Protein AF-A0AAD5ME07-F1 (afdb_monomer_lite)

Structure (mmCIF, N/CA/C/O backbone):
data_AF-A0AAD5ME07-F1
#
_entry.id   AF-A0AAD5ME07-F1
#
loop_
_atom_site.group_PDB
_atom_site.id
_atom_site.type_symbol
_atom_site.label_atom_id
_atom_site.label_alt_id
_atom_site.label_comp_id
_atom_site.label_asym_id
_atom_site.label_entity_id
_atom_site.label_seq_id
_atom_site.pdbx_PDB_ins_code
_atom_site.Cartn_x
_atom_site.Cartn_y
_atom_site.Cartn_z
_atom_site.occupancy
_atom_site.B_iso_or_equiv
_atom_site.auth_seq_id
_atom_site.auth_comp_id
_atom_site.auth_asym_id
_atom_site.auth_atom_id
_atom_site.pdbx_PDB_model_num
ATOM 1 N N . MET A 1 1 ? 8.853 -3.284 33.504 1.00 33.22 1 MET A N 1
ATOM 2 C CA . MET A 1 1 ? 8.801 -4.214 32.361 1.00 33.22 1 MET A CA 1
ATOM 3 C C . MET A 1 1 ? 7.647 -3.745 31.496 1.00 33.22 1 MET A C 1
ATOM 5 O O . MET A 1 1 ? 6.525 -3.768 31.977 1.00 33.22 1 MET A O 1
ATOM 9 N N . ARG A 1 2 ? 7.930 -3.138 30.337 1.00 31.92 2 ARG A N 1
ATOM 10 C CA . ARG A 1 2 ? 6.893 -2.739 29.378 1.00 31.92 2 ARG A CA 1
ATOM 11 C C . ARG A 1 2 ? 6.669 -3.932 28.463 1.00 31.92 2 ARG A C 1
ATOM 13 O O . ARG A 1 2 ? 7.598 -4.323 27.764 1.00 31.92 2 ARG A O 1
ATOM 20 N N . ASP A 1 3 ? 5.473 -4.497 28.485 1.00 35.50 3 ASP A N 1
ATOM 21 C CA . ASP A 1 3 ? 5.038 -5.406 27.432 1.00 35.50 3 ASP A CA 1
ATOM 22 C C . ASP A 1 3 ? 4.728 -4.556 26.190 1.00 35.50 3 ASP A C 1
ATOM 24 O O . ASP A 1 3 ? 3.595 -4.150 25.946 1.00 35.50 3 ASP A O 1
ATOM 28 N N . GLU A 1 4 ? 5.774 -4.216 25.433 1.00 46.19 4 GLU A N 1
ATOM 29 C CA . GLU A 1 4 ? 5.693 -3.557 24.123 1.00 46.19 4 GLU A CA 1
ATOM 30 C C . GLU A 1 4 ? 5.280 -4.561 23.044 1.00 46.19 4 GLU A C 1
ATOM 32 O O . GLU A 1 4 ? 6.024 -4.858 22.112 1.00 46.19 4 GLU A O 1
ATOM 37 N N . ASN A 1 5 ? 4.080 -5.123 23.153 1.00 46.66 5 ASN A N 1
ATOM 38 C CA . ASN A 1 5 ? 3.541 -5.932 22.068 1.00 46.66 5 ASN A CA 1
ATOM 39 C C . ASN A 1 5 ? 2.672 -5.066 21.158 1.00 46.66 5 ASN A C 1
ATOM 41 O O . ASN A 1 5 ? 1.456 -5.214 21.119 1.00 46.66 5 ASN A O 1
ATOM 45 N N . GLY A 1 6 ? 3.327 -4.225 20.351 1.00 57.66 6 GLY A N 1
ATOM 46 C CA . GLY A 1 6 ? 2.767 -3.641 19.123 1.00 57.66 6 GLY A CA 1
ATOM 47 C C . GLY A 1 6 ? 2.517 -4.694 18.032 1.00 57.66 6 GLY A C 1
ATOM 48 O O . GLY A 1 6 ? 2.834 -4.484 16.868 1.00 57.66 6 GLY A O 1
ATOM 49 N N . LYS A 1 7 ? 2.032 -5.882 18.409 1.00 67.38 7 LYS A N 1
ATOM 50 C CA . LYS A 1 7 ? 1.725 -6.990 17.504 1.00 67.38 7 LYS A CA 1
ATOM 51 C C . LYS A 1 7 ? 0.217 -7.042 17.308 1.00 67.38 7 LYS A C 1
ATOM 53 O O . LYS A 1 7 ? -0.509 -7.232 18.281 1.00 67.38 7 LYS A O 1
ATOM 58 N N . VAL A 1 8 ? -0.219 -6.945 16.050 1.00 72.19 8 VAL A N 1
ATOM 59 C CA . VAL A 1 8 ? -1.627 -7.107 15.663 1.00 72.19 8 VAL A CA 1
ATOM 60 C C . VAL A 1 8 ? -2.128 -8.448 16.208 1.00 72.19 8 VAL A C 1
ATOM 62 O O . VAL A 1 8 ? -1.502 -9.492 15.983 1.00 72.19 8 VAL A O 1
ATOM 65 N N . SER A 1 9 ? -3.252 -8.446 16.926 1.00 83.06 9 SER A N 1
ATOM 66 C CA . SER A 1 9 ? -3.853 -9.695 17.412 1.00 83.06 9 SER A CA 1
ATOM 67 C C . SER A 1 9 ? -4.273 -10.581 16.237 1.00 83.06 9 SER A C 1
ATOM 69 O O . SER A 1 9 ? -4.649 -10.085 15.180 1.00 83.06 9 SER A O 1
ATOM 71 N N . ARG A 1 10 ? -4.300 -11.911 16.403 1.00 84.88 10 ARG A N 1
ATOM 72 C CA . ARG A 1 10 ? -4.769 -12.819 15.335 1.00 84.88 10 ARG A CA 1
ATOM 73 C C . ARG A 1 10 ? -6.178 -12.461 14.854 1.00 84.88 10 ARG A C 1
ATOM 75 O O . ARG A 1 10 ? -6.450 -12.567 13.666 1.00 84.88 10 ARG A O 1
ATOM 82 N N . LYS A 1 11 ? -7.054 -12.048 15.774 1.00 87.31 11 LYS A N 1
ATOM 83 C CA . LYS A 1 11 ? -8.414 -11.613 15.437 1.00 87.31 11 LYS A CA 1
ATOM 84 C C . LYS A 1 11 ? -8.388 -10.336 14.593 1.00 87.31 11 LYS A C 1
ATOM 86 O O . LYS A 1 11 ? -8.953 -10.312 13.513 1.00 87.31 11 LYS A O 1
ATOM 91 N N . GLU A 1 12 ? -7.653 -9.333 15.056 1.00 86.56 12 GLU A N 1
ATOM 92 C CA . GLU A 1 12 ? -7.503 -8.044 14.375 1.00 86.56 12 GLU A CA 1
ATOM 93 C C . GLU A 1 12 ? -6.857 -8.196 12.991 1.00 86.56 12 GLU A C 1
ATOM 95 O O . GLU A 1 12 ? -7.290 -7.567 12.033 1.00 86.56 12 GLU A O 1
ATOM 100 N N . LYS A 1 13 ? -5.894 -9.110 12.843 1.00 88.12 13 LYS A N 1
ATOM 101 C CA . LYS A 1 13 ? -5.301 -9.449 11.548 1.00 88.12 13 LYS A CA 1
ATOM 102 C C . LYS A 1 13 ? -6.341 -9.990 10.566 1.00 88.12 13 LYS A C 1
ATOM 104 O O . LYS A 1 13 ? -6.352 -9.566 9.417 1.00 88.12 13 LYS A O 1
ATOM 109 N N . VAL A 1 14 ? -7.209 -10.901 11.010 1.00 91.38 14 VAL A N 1
ATOM 110 C CA . VAL A 1 14 ? -8.290 -11.445 10.169 1.00 91.38 14 VAL A CA 1
ATOM 111 C C . VAL A 1 14 ? -9.278 -10.346 9.778 1.00 91.38 14 VAL A C 1
ATOM 113 O O . VAL A 1 14 ? -9.688 -10.276 8.622 1.00 91.38 14 VAL A O 1
ATOM 116 N N . ASP A 1 15 ? -9.623 -9.462 10.714 1.00 91.44 15 ASP A N 1
ATOM 117 C CA . ASP A 1 15 ? -10.525 -8.339 10.447 1.00 91.44 15 ASP A CA 1
ATOM 118 C C . ASP A 1 15 ? -9.914 -7.355 9.427 1.00 91.44 15 ASP A C 1
ATOM 120 O O . ASP A 1 15 ? -10.602 -6.905 8.509 1.00 91.44 15 ASP A O 1
ATOM 124 N N . ILE A 1 16 ? -8.610 -7.072 9.530 1.00 92.12 16 ILE A N 1
ATOM 125 C CA . ILE A 1 16 ? -7.881 -6.225 8.576 1.00 92.12 16 ILE A CA 1
ATOM 126 C C . ILE A 1 16 ? -7.769 -6.901 7.205 1.00 92.12 16 ILE A C 1
ATOM 128 O O . ILE A 1 16 ? -7.987 -6.246 6.192 1.00 92.12 16 ILE A O 1
ATOM 132 N N . GLU A 1 17 ? -7.483 -8.202 7.145 1.00 93.25 17 GLU A N 1
ATOM 133 C CA . GLU A 1 17 ? -7.449 -8.949 5.881 1.00 93.25 17 GLU A CA 1
ATOM 134 C C . GLU A 1 17 ? -8.801 -8.944 5.168 1.00 93.25 17 GLU A C 1
ATOM 136 O O . GLU A 1 17 ? -8.852 -8.787 3.947 1.00 93.25 17 GLU A O 1
ATOM 141 N N . LYS A 1 18 ? -9.892 -9.057 5.930 1.00 94.31 18 LYS A N 1
ATOM 142 C CA . LYS A 1 18 ? -11.246 -8.956 5.393 1.00 94.31 18 LYS A CA 1
ATOM 143 C C . LYS A 1 18 ? -11.516 -7.563 4.821 1.00 94.31 18 LYS A C 1
ATOM 145 O O . LYS A 1 18 ? -11.918 -7.463 3.667 1.00 94.31 18 LYS A O 1
ATOM 150 N N . LYS A 1 19 ? -11.236 -6.499 5.583 1.00 93.25 19 LYS A N 1
ATOM 151 C CA . LYS A 1 19 ? -11.386 -5.112 5.106 1.00 93.25 19 LYS A CA 1
ATOM 152 C C . LYS A 1 19 ? -10.526 -4.829 3.877 1.00 93.25 19 LYS A C 1
ATOM 154 O O . LYS A 1 19 ? -10.980 -4.176 2.946 1.00 93.25 19 LYS A O 1
ATOM 159 N N . PHE A 1 20 ? -9.294 -5.332 3.866 1.00 94.69 20 PHE A N 1
ATOM 160 C CA . PHE A 1 20 ? -8.398 -5.214 2.723 1.00 94.69 20 PHE A CA 1
ATOM 161 C C . PHE A 1 20 ? -9.039 -5.813 1.469 1.00 94.69 20 PHE A C 1
ATOM 163 O O . PHE A 1 20 ? -9.112 -5.135 0.450 1.00 94.69 20 PHE A O 1
ATOM 170 N N . ALA A 1 21 ? -9.547 -7.048 1.549 1.00 94.50 21 ALA A N 1
ATOM 171 C CA . ALA A 1 21 ? -10.224 -7.688 0.424 1.00 94.50 21 ALA A CA 1
ATOM 172 C C . ALA A 1 21 ? -11.448 -6.881 -0.038 1.00 94.50 21 ALA A C 1
ATOM 174 O O . ALA A 1 21 ? -11.565 -6.588 -1.222 1.00 94.50 21 ALA A O 1
ATOM 175 N N . GLU A 1 22 ? -12.288 -6.430 0.898 1.00 94.25 22 GLU A N 1
ATOM 176 C CA . GLU A 1 22 ? -13.465 -5.608 0.595 1.00 94.25 22 GLU A CA 1
ATOM 177 C C . GLU A 1 22 ? -13.102 -4.317 -0.157 1.00 94.25 22 GLU A C 1
ATOM 179 O O . GLU A 1 22 ? -13.744 -3.987 -1.152 1.00 94.25 22 GLU A O 1
ATOM 184 N N . VAL A 1 23 ? -12.063 -3.590 0.273 1.00 92.62 23 VAL A N 1
ATOM 185 C CA . VAL A 1 23 ? -11.626 -2.358 -0.408 1.00 92.62 23 VAL A CA 1
ATOM 186 C C . VAL A 1 23 ? -11.094 -2.652 -1.811 1.00 92.62 23 VAL A C 1
ATOM 188 O O . VAL A 1 23 ? -11.403 -1.909 -2.744 1.00 92.62 23 VAL A O 1
ATOM 191 N N . MET A 1 24 ? -10.315 -3.724 -1.971 1.00 91.94 24 MET A N 1
ATOM 192 C CA . MET A 1 24 ? -9.758 -4.110 -3.269 1.00 91.94 24 MET A CA 1
ATOM 193 C C . MET A 1 24 ? -10.844 -4.568 -4.250 1.00 91.94 24 MET A C 1
ATOM 195 O O . MET A 1 24 ? -10.782 -4.221 -5.430 1.00 91.94 24 MET A O 1
ATOM 199 N N . ASP A 1 25 ? -11.849 -5.305 -3.775 1.00 91.88 25 ASP A N 1
ATOM 200 C CA . ASP A 1 25 ? -12.972 -5.760 -4.597 1.00 91.88 25 ASP A CA 1
ATOM 201 C C . ASP A 1 25 ? -13.854 -4.583 -5.028 1.00 91.88 25 ASP A C 1
ATOM 203 O O . ASP A 1 25 ? -14.149 -4.449 -6.215 1.00 91.88 25 ASP A O 1
ATOM 207 N N . GLN A 1 26 ? -14.162 -3.651 -4.117 1.00 89.31 26 GLN A N 1
ATOM 208 C CA . GLN A 1 26 ? -14.887 -2.417 -4.453 1.00 89.31 26 GLN A CA 1
ATOM 209 C C . GLN A 1 26 ? -14.175 -1.590 -5.530 1.00 89.31 26 GLN A C 1
ATOM 211 O O . GLN A 1 26 ? -14.810 -1.001 -6.404 1.00 89.31 26 GLN A O 1
ATOM 216 N N . GLU A 1 27 ? -12.847 -1.502 -5.469 1.00 86.75 27 GLU A N 1
ATOM 217 C CA . GLU A 1 27 ? -12.070 -0.742 -6.451 1.00 86.75 27 GLU A CA 1
ATOM 218 C C . GLU A 1 27 ? -12.017 -1.451 -7.807 1.00 86.75 27 GLU A C 1
ATOM 220 O O . GLU A 1 27 ? -12.131 -0.797 -8.847 1.00 86.75 27 GLU A O 1
ATOM 225 N N . ARG A 1 28 ? -11.955 -2.788 -7.806 1.00 85.88 28 ARG A N 1
ATOM 226 C CA . ARG A 1 28 ? -12.062 -3.606 -9.020 1.00 85.88 28 ARG A CA 1
ATOM 227 C C . ARG A 1 28 ? -13.431 -3.454 -9.691 1.00 85.88 28 ARG A C 1
ATOM 229 O O . ARG A 1 28 ? -13.493 -3.291 -10.913 1.00 85.88 28 ARG A O 1
ATOM 236 N N . GLU A 1 29 ? -14.510 -3.470 -8.910 1.00 84.62 29 GLU A N 1
ATOM 237 C CA . GLU A 1 29 ? -15.884 -3.242 -9.382 1.00 84.62 29 GLU A CA 1
ATOM 238 C C . GLU A 1 29 ? -16.043 -1.833 -9.970 1.00 84.62 29 GLU A C 1
ATOM 240 O O . GLU A 1 29 ? -16.487 -1.674 -11.108 1.00 84.62 29 GLU A O 1
ATOM 245 N N . ARG A 1 30 ? -15.555 -0.798 -9.275 1.00 81.88 30 ARG A N 1
ATOM 246 C CA . ARG A 1 30 ? -15.608 0.588 -9.771 1.00 81.88 30 ARG A CA 1
ATOM 247 C C . ARG A 1 30 ? -14.875 0.765 -11.107 1.00 81.88 30 ARG A C 1
ATOM 249 O O . ARG A 1 30 ? -15.349 1.482 -11.995 1.00 81.88 30 ARG A O 1
ATOM 256 N N . MET A 1 31 ? -13.710 0.133 -11.269 1.00 72.19 31 MET A N 1
ATOM 257 C CA . MET A 1 31 ? -12.964 0.175 -12.534 1.00 72.19 31 MET A CA 1
ATOM 258 C C . MET A 1 31 ? -13.720 -0.530 -13.667 1.00 72.19 31 MET A C 1
ATOM 260 O O . MET A 1 31 ? -13.740 -0.032 -14.794 1.00 72.19 31 MET A O 1
ATOM 264 N N . THR A 1 32 ? -14.381 -1.655 -13.384 1.00 72.38 32 THR A N 1
ATOM 265 C CA . THR A 1 32 ? -15.181 -2.375 -14.388 1.00 72.38 32 THR A CA 1
ATOM 266 C C . THR A 1 32 ? -16.430 -1.595 -14.798 1.00 72.38 32 THR A C 1
ATOM 268 O O . THR A 1 32 ? -16.710 -1.503 -15.993 1.00 72.38 32 THR A O 1
ATOM 271 N N . GLU A 1 33 ? -17.126 -0.945 -13.865 1.00 68.94 33 GLU A N 1
ATOM 272 C CA . GLU A 1 33 ? -18.272 -0.075 -14.171 1.00 68.94 33 GLU A CA 1
ATOM 273 C C . GLU A 1 33 ? -17.883 1.132 -15.035 1.00 68.94 33 GLU A C 1
ATOM 275 O O . GLU A 1 33 ? -18.540 1.427 -16.037 1.00 68.94 33 GLU A O 1
ATOM 280 N N . THR A 1 34 ? -16.771 1.795 -14.700 1.00 66.19 34 THR A N 1
ATOM 281 C CA . THR A 1 34 ? -16.251 2.934 -15.476 1.00 66.19 34 THR A CA 1
ATOM 282 C C . THR A 1 34 ? -15.921 2.521 -16.913 1.00 66.19 34 THR A C 1
ATOM 284 O O . THR A 1 34 ? -16.202 3.260 -17.859 1.00 66.19 34 THR A O 1
ATOM 287 N N . ASN A 1 35 ? -15.370 1.319 -17.096 1.00 58.69 35 ASN A N 1
ATOM 288 C CA . ASN A 1 35 ? -15.072 0.773 -18.418 1.00 58.69 35 ASN A CA 1
ATOM 289 C C . ASN A 1 35 ? -16.346 0.404 -19.195 1.00 58.69 35 ASN A C 1
ATOM 291 O O . ASN A 1 35 ? -16.411 0.666 -20.394 1.00 58.69 35 ASN A O 1
ATOM 295 N N . CYS A 1 36 ? -17.384 -0.119 -18.536 1.00 60.91 36 CYS A N 1
ATOM 296 C CA . CYS A 1 36 ? -18.678 -0.401 -19.166 1.00 60.91 36 CYS A CA 1
ATOM 297 C C . CYS A 1 36 ? -19.373 0.868 -19.682 1.00 60.91 36 CYS A C 1
ATOM 299 O O . CYS A 1 36 ? -19.920 0.862 -20.784 1.00 60.91 36 CYS A O 1
ATOM 301 N N . LEU A 1 37 ? -19.317 1.973 -18.932 1.00 55.44 37 LEU A N 1
ATOM 302 C CA . LEU A 1 37 ? -19.934 3.243 -19.334 1.00 55.44 37 LEU A CA 1
ATOM 303 C C . LEU A 1 37 ? -19.270 3.858 -20.578 1.00 55.44 37 LEU A C 1
ATOM 305 O O . LEU A 1 37 ? -19.962 4.444 -21.408 1.00 55.44 37 LEU A O 1
ATOM 309 N N . ARG A 1 38 ? -17.955 3.666 -20.765 1.00 54.78 38 ARG A N 1
ATOM 310 C CA . ARG A 1 38 ? -17.224 4.137 -21.960 1.00 54.78 38 ARG A CA 1
ATOM 311 C C . ARG A 1 38 ? -17.556 3.354 -23.236 1.00 54.78 38 ARG A C 1
ATOM 313 O O . ARG A 1 38 ? -17.331 3.862 -24.328 1.00 54.78 38 ARG A O 1
ATOM 320 N N . VAL A 1 39 ? -18.078 2.131 -23.120 1.00 53.06 39 VAL A N 1
ATOM 321 C CA . VAL A 1 39 ? -18.389 1.261 -24.273 1.00 53.06 39 VAL A CA 1
ATOM 322 C C . VAL A 1 39 ? -19.775 1.561 -24.869 1.00 53.06 39 VAL A C 1
ATOM 324 O O . VAL A 1 39 ? -20.050 1.176 -26.004 1.00 53.06 39 VAL A O 1
ATOM 327 N N . ILE A 1 40 ? -20.651 2.270 -24.147 1.00 50.09 40 ILE A N 1
ATOM 328 C CA . ILE A 1 40 ? -22.062 2.442 -24.539 1.00 50.09 40 ILE A CA 1
ATOM 329 C C . ILE A 1 40 ? -22.313 3.685 -25.415 1.00 50.09 40 ILE A C 1
ATOM 331 O O . ILE A 1 40 ? -23.382 3.773 -26.012 1.00 50.09 40 ILE A O 1
ATOM 335 N N . GLU A 1 41 ? -21.364 4.611 -25.596 1.00 39.44 41 GLU A N 1
ATOM 336 C CA . GLU A 1 41 ? -21.561 5.729 -26.536 1.00 39.44 41 GLU A CA 1
ATOM 337 C C . GLU A 1 41 ? -21.265 5.309 -27.991 1.00 39.44 41 GLU A C 1
ATOM 339 O O . GLU A 1 41 ? -20.104 5.095 -28.357 1.00 39.44 41 GLU A O 1
ATOM 344 N N . PRO A 1 42 ? -22.278 5.210 -28.880 1.00 42.47 42 PRO A N 1
ATOM 345 C CA . PRO A 1 42 ? -22.035 4.957 -30.288 1.00 42.47 42 PRO A CA 1
ATOM 346 C C . PRO A 1 42 ? -21.433 6.226 -30.887 1.00 42.47 42 PRO A C 1
ATOM 348 O O . PRO A 1 42 ? -22.088 7.266 -30.959 1.00 42.47 42 PRO A O 1
ATOM 351 N N . SER A 1 43 ? -20.180 6.112 -31.325 1.00 48.00 43 SER A N 1
ATOM 352 C CA . SER A 1 43 ? -19.433 7.114 -32.084 1.00 48.00 43 SER A CA 1
ATOM 353 C C . SER A 1 43 ? -20.314 7.833 -33.111 1.00 48.00 43 SER A C 1
ATOM 355 O O . SER A 1 43 ? -20.628 7.318 -34.186 1.00 48.00 43 SER A O 1
ATOM 357 N N . LEU A 1 44 ? -20.690 9.066 -32.783 1.00 47.69 44 LEU A N 1
ATOM 358 C CA . LEU A 1 44 ? -21.279 10.011 -33.710 1.00 47.69 44 LEU A CA 1
ATOM 359 C C . LEU A 1 44 ? -20.452 11.293 -33.655 1.00 47.69 44 LEU A C 1
ATOM 361 O O . LEU A 1 44 ? -20.593 12.101 -32.747 1.00 47.69 44 LEU A O 1
ATOM 365 N N . ARG A 1 45 ? -19.690 11.487 -34.741 1.00 47.09 45 ARG A N 1
ATOM 366 C CA . ARG A 1 45 ? -19.081 12.734 -35.250 1.00 47.09 45 ARG A CA 1
ATOM 367 C C . ARG A 1 45 ? -17.571 12.914 -35.033 1.00 47.09 45 ARG A C 1
ATOM 369 O O . ARG A 1 45 ? -17.100 13.485 -34.066 1.00 47.09 45 ARG A O 1
ATOM 376 N N . ARG A 1 46 ? -16.849 12.525 -36.092 1.00 53.94 46 ARG A N 1
ATOM 377 C CA . ARG A 1 46 ? -15.970 13.371 -36.927 1.00 53.94 46 ARG A CA 1
ATOM 378 C C . ARG A 1 46 ? -15.098 14.401 -36.183 1.00 53.94 46 ARG A C 1
ATOM 380 O O . ARG A 1 46 ? -15.540 15.513 -35.929 1.00 53.94 46 ARG A O 1
ATOM 387 N N . GLY A 1 47 ? -13.808 14.073 -36.101 1.00 45.72 47 GLY A N 1
ATOM 388 C CA . GLY A 1 47 ? -12.711 15.040 -36.176 1.00 45.72 47 GLY A CA 1
ATOM 389 C C . GLY A 1 47 ? -12.222 15.584 -34.841 1.00 45.72 47 GLY A C 1
ATOM 390 O O . GLY A 1 47 ? -12.550 16.704 -34.481 1.00 45.72 47 GLY A O 1
ATOM 391 N N . SER A 1 48 ? -11.350 14.839 -34.170 1.00 42.03 48 SER A N 1
ATOM 392 C CA . SER A 1 48 ? -10.300 15.426 -33.341 1.00 42.03 48 SER A CA 1
ATOM 393 C C . SER A 1 48 ? -9.224 14.373 -33.122 1.00 42.03 48 SER A C 1
ATOM 395 O O . SER A 1 48 ? -9.531 13.262 -32.691 1.00 42.03 48 SER A O 1
ATOM 397 N N . SER A 1 49 ? -7.971 14.700 -33.437 1.00 46.28 49 SER A N 1
ATOM 398 C CA . SER A 1 49 ? -6.811 13.949 -32.960 1.00 46.28 49 SER A CA 1
ATOM 399 C C . SER A 1 49 ? -6.682 14.188 -31.455 1.00 46.28 49 SER A C 1
ATOM 401 O O . SER A 1 49 ? -5.801 14.915 -31.009 1.00 46.28 49 SER A O 1
ATOM 403 N N . GLN A 1 50 ? -7.599 13.630 -30.666 1.00 40.38 50 GLN A N 1
ATOM 404 C CA . GLN A 1 50 ? -7.369 13.436 -29.246 1.00 40.38 50 GLN A CA 1
ATOM 405 C C . GLN A 1 50 ? -6.513 12.189 -29.123 1.00 40.38 50 GLN A C 1
ATOM 407 O O . GLN A 1 50 ? -6.956 11.066 -29.354 1.00 40.38 50 GLN A O 1
ATOM 412 N N . THR A 1 51 ? -5.240 12.442 -28.853 1.00 42.66 51 THR A N 1
ATOM 413 C CA . THR A 1 51 ? -4.238 11.486 -28.412 1.00 42.66 51 THR A CA 1
ATOM 414 C C . THR A 1 51 ? -4.897 10.439 -27.515 1.00 42.66 51 THR A C 1
ATOM 416 O O . THR A 1 51 ? -5.443 10.771 -26.465 1.00 42.66 51 THR A O 1
ATOM 419 N N . LEU A 1 52 ? -4.873 9.185 -27.966 1.00 41.59 52 LEU A N 1
ATOM 420 C CA . LEU A 1 52 ? -5.277 7.983 -27.239 1.00 41.59 52 LEU A CA 1
ATOM 421 C C . LEU A 1 52 ? -4.402 7.800 -25.982 1.00 41.59 52 LEU A C 1
ATOM 423 O O . LEU A 1 52 ? -3.594 6.884 -25.905 1.00 41.59 52 LEU A O 1
ATOM 427 N N . MET A 1 53 ? -4.545 8.668 -24.983 1.00 39.72 53 MET A N 1
ATOM 428 C CA . MET A 1 53 ? -3.950 8.516 -23.650 1.00 39.72 53 MET A CA 1
ATOM 429 C C . MET A 1 53 ? -4.938 7.763 -22.749 1.00 39.72 53 MET A C 1
ATOM 431 O O . MET A 1 53 ? -5.390 8.251 -21.720 1.00 39.72 53 MET A O 1
ATOM 435 N N . SER A 1 54 ? -5.393 6.594 -23.197 1.00 42.16 54 SER A N 1
ATOM 436 C CA . SER A 1 54 ? -6.282 5.718 -22.412 1.00 42.16 54 SER A CA 1
ATOM 437 C C . SER A 1 54 ? -5.912 4.243 -22.545 1.00 42.16 54 SER A C 1
ATOM 439 O O . SER A 1 54 ? -6.742 3.370 -22.309 1.00 42.16 54 SER A O 1
ATOM 441 N N . LEU A 1 55 ? -4.657 3.959 -22.892 1.00 37.22 55 LEU A N 1
ATOM 442 C CA . LEU A 1 55 ? -4.076 2.630 -22.768 1.00 37.22 55 LEU A CA 1
ATOM 443 C C . LEU A 1 55 ? -3.125 2.673 -21.567 1.00 37.22 55 LEU A C 1
ATOM 445 O O . LEU A 1 55 ? -2.114 3.363 -21.626 1.00 37.22 55 LEU A O 1
ATOM 449 N N . ASN A 1 56 ? -3.479 1.960 -20.498 1.00 38.00 56 ASN A N 1
ATOM 450 C CA . ASN A 1 56 ? -2.676 1.735 -19.289 1.00 38.00 56 ASN A CA 1
ATOM 451 C C . ASN A 1 56 ? -2.587 2.929 -18.327 1.00 38.00 56 ASN A C 1
ATOM 453 O O . ASN A 1 56 ? -1.507 3.449 -18.067 1.00 38.00 56 ASN A O 1
ATOM 457 N N . HIS A 1 57 ? -3.710 3.338 -17.728 1.00 44.44 57 HIS A N 1
ATOM 458 C CA . HIS A 1 57 ? -3.582 3.978 -16.418 1.00 44.44 57 HIS A CA 1
ATOM 459 C C . HIS A 1 57 ? -3.210 2.860 -15.440 1.00 44.44 57 HIS A C 1
ATOM 461 O O . HIS A 1 57 ? -4.055 2.014 -15.135 1.00 44.44 57 HIS A O 1
ATOM 467 N N . ALA A 1 58 ? -1.940 2.807 -15.030 1.00 54.25 58 ALA A N 1
ATOM 468 C CA . ALA A 1 58 ? -1.524 1.993 -13.895 1.00 54.25 58 ALA A CA 1
ATOM 469 C C . ALA A 1 58 ? -2.452 2.294 -12.701 1.00 54.25 58 ALA A C 1
ATOM 471 O O . ALA A 1 58 ? -2.994 3.411 -12.628 1.00 54.25 58 ALA A O 1
ATOM 472 N N . PRO A 1 59 ? -2.701 1.320 -11.804 1.00 64.31 59 PRO A N 1
ATOM 473 C CA . PRO A 1 59 ? -3.498 1.572 -10.617 1.00 64.31 59 PRO A CA 1
ATOM 474 C C . PRO A 1 59 ? -2.921 2.788 -9.907 1.00 64.31 59 PRO A C 1
ATOM 476 O O . PRO A 1 59 ? -1.712 2.886 -9.714 1.00 64.31 59 PRO A O 1
ATOM 479 N N . ASP A 1 60 ? -3.787 3.718 -9.532 1.00 83.94 60 ASP A N 1
ATOM 480 C CA . ASP A 1 60 ? -3.381 4.845 -8.713 1.00 83.94 60 ASP A CA 1
ATOM 481 C C . ASP A 1 60 ? -3.076 4.328 -7.300 1.00 83.94 60 ASP A C 1
ATOM 483 O O . ASP A 1 60 ? -3.942 4.257 -6.417 1.00 83.94 60 ASP A O 1
ATOM 487 N N . HIS A 1 61 ? -1.854 3.815 -7.143 1.00 88.94 61 HIS A N 1
ATOM 488 C CA . HIS A 1 61 ? -1.474 3.036 -5.981 1.00 88.94 61 HIS A CA 1
ATOM 489 C C . HIS A 1 61 ? -1.453 3.888 -4.719 1.00 88.94 61 HIS A C 1
ATOM 491 O O . HIS A 1 61 ? -1.772 3.381 -3.642 1.00 88.94 61 HIS A O 1
ATOM 497 N N . GLU A 1 62 ? -1.121 5.168 -4.865 1.00 89.19 62 GLU A N 1
ATOM 498 C CA . GLU A 1 62 ? -1.205 6.160 -3.810 1.00 89.19 62 GLU A CA 1
ATOM 499 C C . GLU A 1 62 ? -2.641 6.262 -3.294 1.00 89.19 62 GLU A C 1
ATOM 501 O O . GLU A 1 62 ? -2.905 6.007 -2.114 1.00 89.19 62 GLU A O 1
ATOM 506 N N . HIS A 1 63 ? -3.580 6.619 -4.172 1.00 88.38 63 HIS A N 1
ATOM 507 C CA . HIS A 1 63 ? -4.964 6.849 -3.781 1.00 88.38 63 HIS A CA 1
ATOM 508 C C . HIS A 1 63 ? -5.604 5.583 -3.200 1.00 88.38 63 HIS A C 1
ATOM 510 O O . HIS A 1 63 ? -6.329 5.642 -2.198 1.00 88.38 63 HIS A O 1
ATOM 516 N N . LEU A 1 64 ? -5.301 4.424 -3.785 1.00 91.69 64 LEU A N 1
ATOM 517 C CA . LEU A 1 64 ? -5.790 3.137 -3.311 1.00 91.69 64 LEU A CA 1
ATOM 518 C C . LEU A 1 64 ? -5.245 2.792 -1.918 1.00 91.69 64 LEU A C 1
ATOM 520 O O . LEU A 1 64 ? -6.003 2.381 -1.033 1.00 91.69 64 LEU A O 1
ATOM 524 N N . PHE A 1 65 ? -3.952 3.014 -1.684 1.00 92.56 65 PHE A N 1
ATOM 525 C CA . PHE A 1 65 ? -3.352 2.766 -0.379 1.00 92.56 65 PHE A CA 1
ATOM 526 C C . PHE A 1 65 ? -3.862 3.742 0.691 1.00 92.56 65 PHE A C 1
ATOM 528 O O . PHE A 1 65 ? -4.200 3.326 1.802 1.00 92.56 65 PHE A O 1
ATOM 535 N N . LYS A 1 66 ? -4.032 5.026 0.351 1.00 90.06 66 LYS A N 1
ATOM 536 C CA . LYS A 1 66 ? -4.663 6.020 1.235 1.00 90.06 66 LYS A CA 1
ATOM 537 C C . LYS A 1 66 ? -6.087 5.602 1.623 1.00 90.06 66 LYS A C 1
ATOM 539 O O . LYS A 1 66 ? -6.460 5.693 2.796 1.00 90.06 66 LYS A O 1
ATOM 544 N N . LYS A 1 67 ? -6.868 5.058 0.678 1.00 90.56 67 LYS A N 1
ATOM 545 C CA . LYS A 1 67 ? -8.208 4.501 0.944 1.00 90.56 67 LYS A CA 1
ATOM 546 C C . LYS A 1 67 ? -8.158 3.325 1.928 1.00 90.56 67 LYS A C 1
ATOM 548 O O . LYS A 1 67 ? -8.987 3.262 2.839 1.00 90.56 67 LYS A O 1
ATOM 553 N N . LEU A 1 68 ? -7.177 2.430 1.792 1.00 92.38 68 LEU A N 1
ATOM 554 C CA . LEU A 1 68 ? -6.963 1.318 2.727 1.00 92.38 68 LEU A CA 1
ATOM 555 C C . LEU A 1 68 ? -6.629 1.806 4.141 1.00 92.38 68 LEU A C 1
ATOM 557 O O . LEU A 1 68 ? -7.231 1.321 5.102 1.00 92.38 68 LEU A O 1
ATOM 561 N N . LEU A 1 69 ? -5.722 2.779 4.271 1.00 91.31 69 LEU A N 1
ATOM 562 C CA . LEU A 1 69 ? -5.363 3.376 5.561 1.00 91.31 69 LEU A CA 1
ATOM 563 C C . LEU A 1 69 ? -6.586 3.976 6.257 1.00 91.31 69 LEU A C 1
ATOM 565 O O . LEU A 1 69 ? -6.829 3.675 7.422 1.00 91.31 69 LEU A O 1
ATOM 569 N N . ILE A 1 70 ? -7.394 4.757 5.536 1.00 89.69 70 ILE A N 1
ATOM 570 C CA . ILE A 1 70 ? -8.647 5.321 6.059 1.00 89.69 70 ILE A CA 1
ATOM 571 C C . ILE A 1 70 ? -9.607 4.210 6.509 1.00 89.69 70 ILE A C 1
ATOM 573 O O . ILE A 1 70 ? -10.177 4.288 7.590 1.00 89.69 70 ILE A O 1
ATOM 577 N N . SER A 1 71 ? -9.773 3.151 5.713 1.00 89.56 71 SER A N 1
ATOM 578 C CA . SER A 1 71 ? -10.721 2.071 6.024 1.00 89.56 71 SER A CA 1
ATOM 579 C C . SER A 1 71 ? -10.304 1.205 7.223 1.00 89.56 71 SER A C 1
ATOM 581 O O . SER A 1 71 ? -11.150 0.564 7.866 1.00 89.56 71 SER A O 1
ATOM 583 N N . CYS A 1 72 ? -9.002 1.121 7.495 1.00 89.50 72 CYS A N 1
ATOM 584 C CA . CYS A 1 72 ? -8.434 0.208 8.485 1.00 89.50 72 CYS A CA 1
ATOM 585 C C . CYS A 1 72 ? -7.891 0.915 9.735 1.00 89.50 72 CYS A C 1
ATOM 587 O O . CYS A 1 72 ? -7.646 0.243 10.736 1.00 89.50 72 CYS A O 1
ATOM 589 N N . CYS A 1 73 ? -7.741 2.241 9.715 1.00 89.62 73 CYS A N 1
ATOM 590 C CA . CYS A 1 73 ? -7.258 3.035 10.838 1.00 89.62 73 CYS A CA 1
ATOM 591 C C . CYS A 1 73 ? -8.195 4.219 11.119 1.00 89.62 73 CYS A C 1
ATOM 593 O O . CYS A 1 73 ? -8.231 5.196 10.376 1.00 89.62 73 CYS A O 1
ATOM 595 N N . GLU A 1 74 ? -8.901 4.168 12.252 1.00 85.75 74 GLU A N 1
ATOM 596 C CA . GLU A 1 74 ? -9.822 5.227 12.702 1.00 85.75 74 GLU A CA 1
ATOM 597 C C . GLU A 1 74 ? -9.131 6.592 12.866 1.00 85.75 74 GLU A C 1
ATOM 599 O O . GLU A 1 74 ? -9.751 7.642 12.702 1.00 85.75 74 GLU A O 1
ATOM 604 N N . SER A 1 75 ? -7.839 6.600 13.211 1.00 83.44 75 SER A N 1
ATOM 605 C CA . SER A 1 75 ? -7.051 7.833 13.311 1.00 83.44 75 SER A CA 1
ATOM 606 C C . SER A 1 75 ? -6.809 8.452 11.927 1.00 83.44 75 SER A C 1
ATOM 608 O O . SER A 1 75 ? -6.935 9.668 11.781 1.00 83.44 75 SER A O 1
ATOM 610 N N . CYS A 1 76 ? -6.559 7.636 10.898 1.00 85.88 76 CYS A N 1
ATOM 611 C CA . CYS A 1 76 ? -6.477 8.092 9.505 1.00 85.88 76 CYS A CA 1
ATOM 612 C C . CYS A 1 76 ? -7.849 8.531 8.966 1.00 85.88 76 CYS A C 1
ATOM 614 O O . CYS A 1 76 ? -7.944 9.533 8.260 1.00 85.88 76 CYS A O 1
ATOM 616 N N . GLU A 1 77 ? -8.929 7.839 9.343 1.00 83.75 77 GLU A N 1
ATOM 617 C CA . GLU A 1 77 ? -10.299 8.238 9.000 1.00 83.75 77 GLU A CA 1
ATOM 618 C C . GLU A 1 77 ? -10.656 9.618 9.560 1.00 83.75 77 GLU A C 1
ATOM 620 O O . GLU A 1 77 ? -11.143 10.478 8.826 1.00 83.75 77 GLU A O 1
ATOM 625 N N . ARG A 1 78 ? -10.345 9.876 10.836 1.00 79.12 78 ARG A N 1
ATOM 626 C CA . ARG A 1 78 ? -10.565 11.190 11.460 1.00 79.12 78 ARG A CA 1
ATOM 627 C C . ARG A 1 78 ? -9.754 12.300 10.787 1.00 79.12 78 ARG A C 1
ATOM 629 O O . ARG A 1 78 ? -10.273 13.402 10.615 1.00 79.12 78 ARG A O 1
ATOM 636 N N . ARG A 1 79 ? -8.518 12.013 10.358 1.00 71.25 79 ARG A N 1
ATOM 637 C CA . ARG A 1 79 ? -7.660 12.971 9.633 1.00 71.25 79 ARG A CA 1
ATOM 638 C C . ARG A 1 79 ? -8.190 13.330 8.247 1.00 71.25 79 ARG A C 1
ATOM 640 O O . ARG A 1 79 ? -8.058 14.482 7.841 1.00 71.25 79 ARG A O 1
ATOM 647 N N . ARG A 1 80 ? -8.864 12.404 7.555 1.00 68.62 80 ARG A N 1
ATOM 648 C CA . ARG A 1 80 ? -9.512 1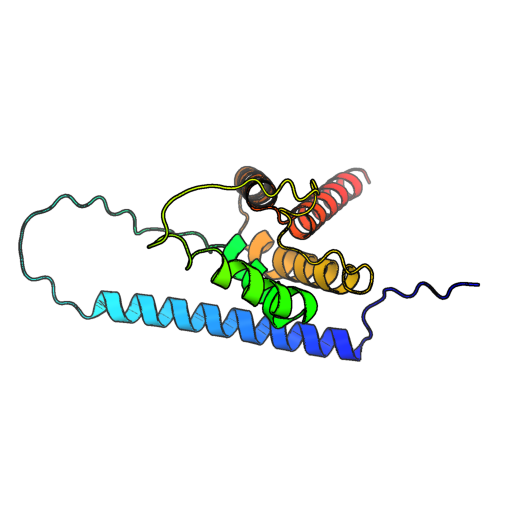2.684 6.261 1.00 68.62 80 ARG A CA 1
ATOM 649 C C . ARG A 1 80 ? -10.477 13.871 6.343 1.00 68.62 80 ARG A C 1
ATOM 651 O O . ARG A 1 80 ? -10.523 14.680 5.423 1.00 68.62 80 ARG A O 1
ATOM 658 N N . CYS A 1 81 ? -11.231 13.990 7.435 1.00 51.84 81 CYS A N 1
ATOM 659 C CA . CYS A 1 81 ? -12.181 15.088 7.623 1.00 51.84 81 CYS A CA 1
ATOM 660 C C . CYS A 1 81 ? -11.496 16.457 7.775 1.00 51.84 81 CYS A C 1
ATOM 662 O O . CYS A 1 81 ? -12.105 17.465 7.431 1.00 51.84 81 CYS A O 1
ATOM 664 N N . SER A 1 82 ? -10.240 16.492 8.233 1.00 51.44 82 SER A N 1
ATOM 665 C CA . SER A 1 82 ? -9.458 17.727 8.364 1.00 51.44 82 SER A CA 1
ATOM 666 C C . SER A 1 82 ? -8.997 18.257 7.003 1.00 51.44 82 SER A C 1
ATOM 668 O O . SER A 1 82 ? -9.097 19.450 6.750 1.00 51.44 82 SER A O 1
ATOM 670 N N . PHE A 1 83 ? -8.574 17.372 6.094 1.00 49.72 83 PHE A N 1
ATOM 671 C CA . PHE A 1 83 ? -8.084 17.756 4.761 1.00 49.72 83 PHE A CA 1
ATOM 672 C C . PHE A 1 83 ? -9.186 18.293 3.829 1.00 49.72 83 PHE A C 1
ATOM 674 O O . PHE A 1 83 ? -8.917 19.088 2.938 1.00 49.72 83 PHE A O 1
ATOM 681 N N . VAL A 1 84 ? -10.440 17.862 4.015 1.00 48.41 84 VAL A N 1
ATOM 682 C CA . VAL A 1 84 ? -11.575 18.287 3.167 1.00 48.41 84 VAL A CA 1
ATOM 683 C C . VAL A 1 84 ? -12.099 19.677 3.551 1.00 48.41 84 VAL A C 1
ATOM 685 O O . VAL A 1 84 ? -12.714 20.344 2.719 1.00 48.41 84 VAL A O 1
ATOM 688 N N . TYR A 1 85 ? -11.879 20.118 4.792 1.00 38.81 85 TYR A N 1
ATOM 689 C CA . TYR A 1 85 ? -12.352 21.426 5.254 1.00 38.81 85 TYR A CA 1
ATOM 690 C C . TYR A 1 85 ? -11.422 22.574 4.828 1.00 38.81 85 TYR A C 1
ATOM 692 O O . TYR A 1 85 ? -11.903 23.684 4.635 1.00 38.81 85 TYR A O 1
ATOM 700 N N . ASP A 1 86 ? -10.139 22.291 4.582 1.00 37.66 86 ASP A N 1
ATOM 701 C CA . ASP A 1 86 ? -9.139 23.297 4.186 1.00 37.66 86 ASP A CA 1
ATOM 702 C C . ASP A 1 86 ? -9.297 23.758 2.721 1.00 37.66 86 ASP A C 1
ATOM 704 O O . ASP A 1 86 ? -9.060 24.909 2.383 1.00 37.66 86 ASP A O 1
ATOM 708 N N . CYS A 1 87 ? -9.804 22.899 1.825 1.00 34.25 87 CYS A N 1
ATOM 709 C CA . CYS A 1 87 ? -10.031 23.272 0.418 1.00 34.25 87 CYS A CA 1
ATOM 710 C C . CYS A 1 87 ? -11.339 24.049 0.162 1.00 34.25 87 CYS A C 1
ATOM 712 O O . CYS A 1 87 ? -11.663 24.318 -0.994 1.00 34.25 87 CYS A O 1
ATOM 714 N N . ARG A 1 88 ? -12.148 24.339 1.191 1.00 33.56 88 ARG A N 1
ATOM 715 C CA . ARG A 1 88 ? -13.493 24.933 1.032 1.00 33.56 88 ARG A CA 1
ATOM 716 C C . ARG A 1 88 ? -13.621 26.389 1.476 1.00 33.56 88 ARG A C 1
ATOM 718 O O . ARG A 1 88 ? -14.701 26.946 1.307 1.00 33.56 88 ARG A O 1
ATOM 725 N N . THR A 1 89 ? -12.567 27.005 2.001 1.00 37.84 89 THR A N 1
ATOM 726 C CA . THR A 1 89 ? -12.604 28.388 2.517 1.00 37.84 89 THR A CA 1
ATOM 727 C C . THR A 1 89 ? -11.870 29.415 1.648 1.00 37.84 89 THR A C 1
ATOM 729 O O . THR A 1 89 ? -11.673 30.540 2.084 1.00 37.84 89 THR A O 1
ATOM 732 N N . GLU A 1 90 ? -11.531 29.077 0.402 1.00 42.72 90 GLU A N 1
ATOM 733 C CA . GLU A 1 90 ? -10.838 29.976 -0.544 1.00 42.72 90 GLU A CA 1
ATOM 734 C C . GLU A 1 90 ? -11.792 30.810 -1.429 1.00 42.72 90 GLU A C 1
ATOM 736 O O . GLU A 1 90 ? -11.405 31.260 -2.504 1.00 42.72 90 GLU A O 1
ATOM 741 N N . GLU A 1 91 ? -13.045 31.034 -1.027 1.00 44.06 91 GLU A N 1
ATOM 742 C CA . GLU A 1 91 ? -13.890 32.042 -1.680 1.00 44.06 91 GLU A CA 1
ATOM 743 C C . GLU A 1 91 ? -14.625 32.863 -0.617 1.00 44.06 91 GLU A C 1
ATOM 745 O O . GLU A 1 91 ? -15.518 32.363 0.060 1.00 44.06 91 GLU A O 1
ATOM 750 N N . GLU A 1 92 ? -14.240 34.141 -0.525 1.00 43.31 92 GLU A N 1
ATOM 751 C CA . GLU A 1 92 ? -14.918 35.231 0.191 1.00 43.31 92 GLU A CA 1
ATOM 752 C C . GLU A 1 92 ? -14.508 35.452 1.662 1.00 43.31 92 GLU A C 1
ATOM 754 O O . GLU A 1 92 ? -15.225 35.079 2.587 1.00 43.31 92 GLU A O 1
ATOM 759 N N . SER A 1 93 ? -13.381 36.147 1.885 1.00 32.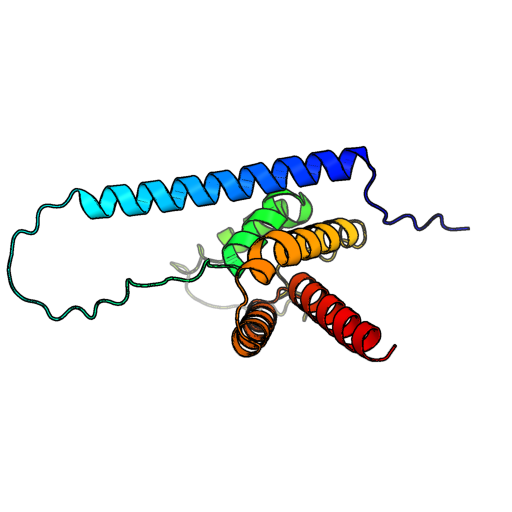91 93 SER A N 1
ATOM 760 C CA . SER A 1 93 ? -13.274 37.267 2.847 1.00 32.91 93 SER A CA 1
ATOM 761 C C . SER A 1 93 ? -11.936 38.003 2.699 1.00 32.91 93 SER A C 1
ATOM 763 O O . SER A 1 93 ? -10.863 37.409 2.746 1.00 32.91 93 SER A O 1
ATOM 765 N N . GLU A 1 94 ? -12.035 39.310 2.484 1.00 40.16 94 GLU A N 1
ATOM 766 C CA . GLU A 1 94 ? -10.949 40.277 2.349 1.00 40.16 94 GLU A CA 1
ATOM 767 C C . GLU A 1 94 ? -10.221 40.527 3.690 1.00 40.16 94 GLU A C 1
ATOM 769 O O . GLU A 1 94 ? -10.841 40.522 4.748 1.00 40.16 94 GLU A O 1
ATOM 774 N N . GLU A 1 95 ? -8.921 40.830 3.589 1.00 41.00 95 GLU A N 1
ATOM 775 C CA . GLU A 1 95 ? -8.092 41.620 4.521 1.00 41.00 95 GLU A CA 1
ATOM 776 C C . GLU A 1 95 ? -7.755 41.098 5.946 1.00 41.00 95 GLU A C 1
ATOM 778 O O . GLU A 1 95 ? -8.538 41.185 6.882 1.00 41.00 95 GLU A O 1
ATOM 783 N N . VAL A 1 96 ? -6.459 40.755 6.080 1.00 46.06 96 VAL A N 1
ATOM 784 C CA . VAL A 1 96 ? -5.524 40.942 7.218 1.00 46.06 96 VAL A CA 1
ATOM 785 C C . VAL A 1 96 ? -5.815 40.208 8.539 1.00 46.06 96 VAL A C 1
ATOM 787 O O . VAL A 1 96 ? -6.795 40.467 9.222 1.00 46.06 96 VAL A O 1
ATOM 790 N N . GLU A 1 97 ? -4.878 39.350 8.954 1.00 35.06 97 GLU A N 1
ATOM 791 C CA . GLU A 1 97 ? -4.058 39.471 10.181 1.00 35.06 97 GLU A CA 1
ATOM 792 C C . GLU A 1 97 ? -3.297 38.156 10.410 1.00 35.06 97 GLU A C 1
ATOM 794 O O . GLU A 1 97 ? -3.781 37.056 10.134 1.00 35.06 97 GLU A O 1
ATOM 799 N N . GLU A 1 98 ? -2.062 38.284 10.884 1.00 44.09 98 GLU A N 1
ATOM 800 C CA . GLU A 1 98 ? -1.139 37.176 11.075 1.00 44.09 98 GLU A CA 1
ATOM 801 C C . GLU A 1 98 ? -1.657 36.142 12.080 1.00 44.09 98 GLU A C 1
ATOM 803 O O . GLU A 1 98 ? -2.021 36.458 13.212 1.00 44.09 98 GLU A O 1
ATOM 808 N N . THR A 1 99 ? -1.583 34.869 11.699 1.00 33.88 99 THR A N 1
ATOM 809 C CA . THR A 1 99 ? -1.478 33.771 12.662 1.00 33.88 99 THR A CA 1
ATOM 810 C C . THR A 1 99 ? -0.251 32.948 12.316 1.00 33.88 99 THR A C 1
ATOM 812 O O . THR A 1 99 ? -0.293 31.974 11.572 1.00 33.88 99 THR A O 1
ATOM 815 N N . ASP A 1 100 ? 0.869 33.374 12.891 1.00 41.03 100 ASP A N 1
ATOM 816 C CA . ASP A 1 100 ? 2.005 32.506 13.153 1.00 41.03 100 ASP A CA 1
ATOM 817 C C . ASP A 1 100 ? 1.516 31.379 14.087 1.00 41.03 100 ASP A C 1
ATOM 819 O O . ASP A 1 100 ? 1.301 31.564 15.287 1.00 41.03 100 ASP A O 1
ATOM 823 N N . SER A 1 101 ? 1.217 30.216 13.509 1.00 38.03 101 SER A N 1
ATOM 824 C CA . SER A 1 101 ? 0.981 28.965 14.232 1.00 38.03 101 SER A CA 1
ATOM 825 C C . SER A 1 101 ? 1.905 27.895 13.669 1.00 38.03 101 SER A C 1
ATOM 827 O O . SER A 1 101 ? 1.529 27.084 12.833 1.00 38.03 101 SER A O 1
ATOM 829 N N . SER A 1 102 ? 3.157 27.954 14.128 1.00 36.88 102 SER A N 1
ATOM 830 C CA . SER A 1 102 ? 3.893 26.816 14.691 1.00 36.88 102 SER A CA 1
ATOM 831 C C . SER A 1 102 ? 3.254 25.442 14.438 1.00 36.88 102 SER A C 1
ATOM 833 O O . SER A 1 102 ? 2.345 25.056 15.167 1.00 36.88 102 SER A O 1
ATOM 835 N N . ASP A 1 103 ? 3.770 24.669 13.488 1.00 35.94 103 ASP A N 1
ATOM 836 C CA . ASP A 1 103 ? 4.707 23.565 13.759 1.00 35.94 103 ASP A CA 1
ATOM 837 C C . ASP A 1 103 ? 5.043 22.856 12.435 1.00 35.94 103 ASP A C 1
ATOM 839 O O . ASP A 1 103 ? 4.187 22.647 11.579 1.00 35.94 103 ASP A O 1
ATOM 843 N N . GLY A 1 104 ? 6.309 22.503 12.240 1.00 37.50 104 GLY A N 1
ATOM 844 C CA . GLY A 1 104 ? 6.844 21.920 11.003 1.00 37.50 104 GLY A CA 1
ATOM 845 C C . GLY A 1 104 ? 6.490 20.443 10.786 1.00 37.50 104 GLY A C 1
ATOM 846 O O . GLY A 1 104 ? 7.205 19.748 10.065 1.00 37.50 104 GLY A O 1
ATOM 847 N N . GLU A 1 105 ? 5.417 19.955 11.402 1.00 51.06 105 GLU A N 1
ATOM 848 C CA . GLU A 1 105 ? 4.929 18.577 11.338 1.00 51.06 105 GLU A CA 1
ATOM 849 C C . GLU A 1 105 ? 3.418 18.667 11.052 1.00 51.06 105 GLU A C 1
ATOM 851 O O . GLU A 1 105 ? 2.675 19.230 11.838 1.00 51.06 105 GLU A O 1
ATOM 856 N N . GLU A 1 106 ? 2.847 18.263 9.918 1.00 52.59 106 GLU A N 1
ATOM 857 C CA . GLU A 1 106 ? 2.863 16.938 9.310 1.00 52.59 106 GLU A CA 1
ATOM 858 C C . GLU A 1 106 ? 2.348 17.047 7.858 1.00 52.59 106 GLU A C 1
ATOM 860 O O . GLU A 1 106 ? 1.163 17.285 7.635 1.00 52.59 106 GLU A O 1
ATOM 865 N N . LYS A 1 107 ? 3.191 16.797 6.848 1.00 54.28 107 LYS A N 1
ATOM 866 C CA . LYS A 1 107 ? 2.711 16.472 5.483 1.00 54.28 107 LYS A CA 1
ATOM 867 C C . LYS A 1 107 ? 2.552 14.971 5.240 1.00 54.28 107 LYS A C 1
ATOM 869 O O . LYS A 1 107 ? 2.168 14.550 4.158 1.00 54.28 107 LYS A O 1
ATOM 874 N N . ARG A 1 108 ? 2.809 14.141 6.253 1.00 61.06 108 ARG A N 1
ATOM 875 C CA . ARG A 1 108 ? 2.636 12.692 6.138 1.00 61.06 108 ARG A CA 1
ATOM 876 C C . ARG A 1 108 ? 1.163 12.338 6.241 1.00 61.06 108 ARG A C 1
ATOM 878 O O . ARG A 1 108 ? 0.487 12.730 7.188 1.00 61.06 108 ARG A O 1
ATOM 885 N N . PHE A 1 109 ? 0.674 11.571 5.269 1.00 67.00 109 PHE A N 1
ATOM 886 C CA . PHE A 1 109 ? -0.724 11.135 5.254 1.00 67.00 109 PHE A CA 1
ATOM 887 C C . PHE A 1 109 ? -1.049 10.195 6.426 1.00 67.00 109 PHE A C 1
ATOM 889 O O . PHE A 1 109 ? -2.179 10.126 6.911 1.00 67.00 109 PHE A O 1
ATOM 896 N N . GLU A 1 110 ? -0.051 9.456 6.895 1.00 66.00 110 GLU A N 1
ATOM 897 C CA . GLU A 1 110 ? -0.198 8.526 8.004 1.00 66.00 110 GLU A CA 1
ATOM 898 C C . GLU A 1 110 ? -0.378 9.246 9.344 1.00 66.00 110 GLU A C 1
ATOM 900 O O . GLU A 1 110 ? 0.250 10.268 9.612 1.00 66.00 110 GLU A O 1
ATOM 905 N N . CYS A 1 111 ? -1.223 8.698 10.224 1.00 73.88 111 CYS A N 1
ATOM 906 C CA . CYS A 1 111 ? -1.308 9.199 11.591 1.00 73.88 111 CYS A CA 1
ATOM 907 C C . CYS A 1 111 ? -0.045 8.868 12.402 1.00 73.88 111 CYS A C 1
ATOM 909 O O . CYS A 1 111 ? 0.374 7.712 12.430 1.00 73.88 111 CYS A O 1
ATOM 911 N N . ASN A 1 112 ? 0.476 9.838 13.160 1.00 71.62 112 ASN A N 1
ATOM 912 C CA . ASN A 1 112 ? 1.603 9.666 14.093 1.00 71.62 112 ASN A CA 1
ATOM 913 C C . ASN A 1 112 ? 1.261 8.844 15.361 1.00 71.62 112 ASN A C 1
ATOM 915 O O . ASN A 1 112 ? 1.994 8.861 16.351 1.00 71.62 112 ASN A O 1
ATOM 919 N N . ASP A 1 113 ? 0.135 8.127 15.370 1.00 73.31 113 ASP A N 1
ATOM 920 C CA . ASP A 1 113 ? -0.269 7.295 16.501 1.00 73.31 113 ASP A CA 1
ATOM 921 C C . ASP A 1 113 ? 0.615 6.040 16.562 1.00 73.31 113 ASP A C 1
ATOM 923 O O . ASP A 1 113 ? 0.443 5.093 15.793 1.00 73.31 113 ASP A O 1
ATOM 927 N N . ILE A 1 114 ? 1.573 6.031 17.494 1.00 65.00 114 ILE A N 1
ATOM 928 C CA . ILE A 1 114 ? 2.533 4.933 17.710 1.00 65.00 114 ILE A CA 1
ATOM 929 C C . ILE A 1 114 ? 1.800 3.602 17.949 1.00 65.00 114 ILE A C 1
ATOM 931 O O . ILE A 1 114 ? 2.275 2.535 17.559 1.00 65.00 114 ILE A O 1
ATOM 935 N N . GLN A 1 115 ? 0.592 3.641 18.526 1.00 72.19 115 GLN A N 1
ATOM 936 C CA . GLN A 1 115 ? -0.223 2.441 18.720 1.00 72.19 115 GLN A CA 1
ATOM 937 C C . GLN A 1 115 ? -0.847 1.922 17.421 1.00 72.19 115 GLN A C 1
ATOM 939 O O . GLN A 1 115 ? -1.475 0.873 17.445 1.00 72.19 115 GLN A O 1
ATOM 944 N N . LYS A 1 116 ? -0.699 2.610 16.287 1.00 81.94 116 LYS A N 1
ATOM 945 C CA . LYS A 1 116 ? -1.251 2.225 14.979 1.00 81.94 116 LYS A CA 1
ATOM 946 C C . LYS A 1 116 ? -0.185 1.998 13.910 1.00 81.94 116 LYS A C 1
ATOM 948 O O . LYS A 1 116 ? -0.516 1.447 12.863 1.00 81.94 116 LYS A O 1
ATOM 953 N N . GLU A 1 117 ? 1.088 2.286 14.200 1.00 85.06 117 GLU A N 1
ATOM 954 C CA . GLU A 1 117 ? 2.209 2.026 13.282 1.00 85.06 117 GLU A CA 1
ATOM 955 C C . GLU A 1 117 ? 2.198 0.579 12.771 1.00 85.06 117 GLU A C 1
ATOM 957 O O . GLU A 1 117 ? 2.286 0.328 11.574 1.00 85.06 117 GLU A O 1
ATOM 962 N N . HIS A 1 118 ? 2.000 -0.383 13.672 1.00 86.69 118 HIS A N 1
ATOM 963 C CA . HIS A 1 118 ? 1.986 -1.804 13.338 1.00 86.69 118 HIS A CA 1
ATOM 964 C C . HIS A 1 118 ? 0.840 -2.213 12.390 1.00 86.69 118 HIS A C 1
ATOM 966 O O . HIS A 1 118 ? 0.986 -3.165 11.620 1.00 86.69 118 HIS A O 1
ATOM 972 N N . VAL A 1 119 ? -0.284 -1.488 12.410 1.00 89.62 119 VAL A N 1
ATOM 973 C CA . VAL A 1 119 ? -1.394 -1.678 11.467 1.00 89.62 119 VAL A CA 1
ATOM 974 C C . VAL A 1 119 ? -1.008 -1.142 10.092 1.00 89.62 119 VAL A C 1
ATOM 976 O O . VAL A 1 119 ? -1.202 -1.842 9.099 1.00 89.62 119 VAL A O 1
ATOM 979 N N . HIS A 1 120 ? -0.422 0.058 10.024 1.00 91.69 120 HIS A N 1
ATOM 980 C CA . HIS A 1 120 ? 0.027 0.647 8.758 1.00 91.69 120 HIS A CA 1
ATOM 981 C C . HIS A 1 120 ? 1.113 -0.204 8.106 1.00 91.69 120 HIS A C 1
ATOM 983 O O . HIS A 1 120 ? 1.034 -0.507 6.920 1.00 91.69 120 HIS A O 1
ATOM 989 N N . ASP A 1 121 ? 2.073 -0.668 8.901 1.00 91.25 121 ASP A N 1
ATOM 990 C CA . ASP A 1 121 ? 3.126 -1.572 8.459 1.00 91.25 121 ASP A CA 1
ATOM 991 C C . ASP A 1 121 ? 2.553 -2.885 7.916 1.00 91.25 121 ASP A C 1
ATOM 993 O O . ASP A 1 121 ? 2.998 -3.379 6.878 1.00 91.25 121 ASP A O 1
ATOM 997 N N . MET A 1 122 ? 1.556 -3.467 8.588 1.00 92.25 122 MET A N 1
ATOM 998 C CA . MET A 1 122 ? 0.912 -4.685 8.100 1.00 92.25 122 MET A CA 1
ATOM 999 C C . MET A 1 122 ? 0.170 -4.441 6.780 1.00 92.25 122 MET A C 1
ATOM 1001 O O . MET A 1 122 ? 0.303 -5.247 5.858 1.00 92.25 122 MET A O 1
ATOM 1005 N N . LEU A 1 123 ? -0.564 -3.331 6.663 1.00 94.31 123 LEU A N 1
ATOM 1006 C CA . LEU A 1 123 ? -1.268 -2.948 5.437 1.00 94.31 123 LEU A CA 1
ATOM 1007 C C . LEU A 1 123 ? -0.301 -2.703 4.282 1.00 94.31 123 LEU A C 1
ATOM 1009 O O . LEU A 1 123 ? -0.534 -3.213 3.192 1.00 94.31 123 LEU A O 1
ATOM 1013 N N . ALA A 1 124 ? 0.792 -1.980 4.524 1.00 95.06 124 ALA A N 1
ATOM 1014 C CA . ALA A 1 124 ? 1.824 -1.700 3.534 1.00 95.06 124 ALA A CA 1
ATOM 1015 C C . ALA A 1 124 ? 2.453 -2.989 3.011 1.00 95.06 124 ALA A C 1
ATOM 1017 O O . ALA A 1 124 ? 2.531 -3.199 1.805 1.00 95.06 124 ALA A O 1
ATOM 1018 N N . ASN A 1 125 ? 2.819 -3.899 3.919 1.00 94.50 125 ASN A N 1
ATOM 1019 C CA . ASN A 1 125 ? 3.358 -5.201 3.544 1.00 94.50 125 ASN A CA 1
ATOM 1020 C C . ASN A 1 125 ? 2.345 -6.033 2.751 1.00 94.50 125 ASN A C 1
ATOM 1022 O O . ASN A 1 125 ? 2.714 -6.679 1.774 1.00 94.50 125 ASN A O 1
ATOM 1026 N N . MET A 1 126 ? 1.074 -6.050 3.153 1.00 94.69 126 MET A N 1
ATOM 1027 C CA . MET A 1 126 ? 0.045 -6.776 2.410 1.00 94.69 126 MET A CA 1
ATOM 1028 C C . MET A 1 126 ? -0.184 -6.182 1.024 1.00 94.69 126 MET A C 1
ATOM 1030 O O . MET A 1 126 ? -0.255 -6.933 0.056 1.00 94.69 126 MET A O 1
ATOM 1034 N N . TYR A 1 127 ? -0.294 -4.859 0.938 1.00 95.75 127 TYR A N 1
ATOM 1035 C CA . TYR A 1 127 ? -0.523 -4.143 -0.306 1.00 95.75 127 TYR A CA 1
ATOM 1036 C C . TYR A 1 127 ? 0.640 -4.340 -1.274 1.00 95.75 127 TYR A C 1
ATOM 1038 O O . TYR A 1 127 ? 0.431 -4.785 -2.399 1.00 95.75 127 TYR A O 1
ATOM 1046 N N . PHE A 1 128 ? 1.868 -4.121 -0.799 1.00 95.19 128 PHE A N 1
ATOM 1047 C CA . PHE A 1 128 ? 3.066 -4.323 -1.597 1.00 95.19 128 PHE A CA 1
ATOM 1048 C C . PHE A 1 128 ? 3.149 -5.762 -2.123 1.00 95.19 128 PHE A C 1
ATOM 1050 O O . PHE A 1 128 ? 3.184 -5.970 -3.326 1.00 95.19 128 PHE A O 1
ATOM 1057 N N . ASN A 1 129 ? 3.076 -6.775 -1.253 1.00 93.75 129 ASN A N 1
ATOM 1058 C CA . ASN A 1 129 ? 3.281 -8.165 -1.678 1.00 93.75 129 ASN A CA 1
ATOM 1059 C C . ASN A 1 129 ? 2.136 -8.749 -2.519 1.00 93.75 129 ASN A C 1
ATOM 1061 O O . ASN A 1 129 ? 2.371 -9.665 -3.302 1.00 93.75 129 ASN A O 1
ATOM 1065 N N . LYS A 1 130 ? 0.888 -8.309 -2.310 1.00 94.31 130 LYS A N 1
ATOM 1066 C CA . LYS A 1 130 ? -0.281 -8.907 -2.981 1.00 94.31 130 LYS A CA 1
ATOM 1067 C C . LYS A 1 130 ? -0.736 -8.149 -4.217 1.00 94.31 130 LYS A C 1
ATOM 1069 O O . LYS A 1 130 ? -1.412 -8.756 -5.040 1.00 94.31 130 LYS A O 1
ATOM 1074 N N . ILE A 1 131 ? -0.455 -6.850 -4.292 1.00 93.25 131 ILE A N 1
ATOM 1075 C CA . ILE A 1 131 ? -0.959 -5.973 -5.353 1.00 93.25 131 ILE A CA 1
ATOM 1076 C C . ILE A 1 131 ? 0.199 -5.473 -6.201 1.00 93.25 131 ILE A C 1
ATOM 1078 O O . ILE A 1 131 ? 0.219 -5.713 -7.392 1.00 93.25 131 ILE A O 1
ATOM 1082 N N . VAL A 1 132 ? 1.172 -4.817 -5.575 1.00 93.12 132 VAL A N 1
ATOM 1083 C CA . VAL A 1 132 ? 2.217 -4.088 -6.302 1.00 93.12 132 VAL A CA 1
ATOM 1084 C C . VAL A 1 132 ? 3.267 -5.037 -6.879 1.00 93.12 132 VAL A C 1
ATOM 1086 O O . VAL A 1 132 ? 3.522 -5.032 -8.073 1.00 93.12 132 VAL A O 1
ATOM 1089 N N . LEU A 1 133 ? 3.859 -5.883 -6.035 1.00 92.12 133 LEU A N 1
ATOM 1090 C CA . LEU A 1 133 ? 4.964 -6.762 -6.406 1.00 92.12 133 LEU A CA 1
ATOM 1091 C C . LEU A 1 133 ? 4.614 -7.752 -7.536 1.00 92.12 133 LEU A C 1
ATOM 1093 O O . LEU A 1 133 ? 5.459 -7.941 -8.404 1.00 92.12 133 LEU A O 1
ATOM 1097 N N . PRO A 1 134 ? 3.419 -8.382 -7.579 1.00 92.38 134 PRO A N 1
ATOM 1098 C CA . PRO A 1 134 ? 3.048 -9.259 -8.693 1.00 92.38 134 PRO A CA 1
ATOM 1099 C C . PRO A 1 134 ? 2.952 -8.555 -10.050 1.00 92.38 134 PRO A C 1
ATOM 1101 O O . PRO A 1 134 ? 3.080 -9.228 -11.070 1.00 92.38 134 PRO A O 1
ATOM 1104 N N . ASP A 1 135 ? 2.723 -7.241 -10.050 1.00 88.69 135 ASP A N 1
ATOM 1105 C CA . ASP A 1 135 ? 2.587 -6.423 -11.256 1.00 88.69 135 ASP A CA 1
ATOM 1106 C C . ASP A 1 135 ? 3.938 -5.821 -11.707 1.00 88.69 135 ASP A C 1
ATOM 1108 O O . ASP A 1 135 ? 4.006 -5.206 -12.767 1.00 88.69 135 ASP A O 1
ATOM 1112 N N . MET A 1 136 ? 5.018 -5.997 -10.928 1.00 90.88 136 MET A N 1
ATOM 1113 C CA . MET A 1 136 ? 6.363 -5.512 -11.263 1.00 90.88 136 MET A CA 1
ATOM 1114 C C . MET A 1 136 ? 7.106 -6.516 -12.146 1.00 90.88 136 MET A C 1
ATOM 1116 O O . MET A 1 136 ? 7.444 -7.618 -11.706 1.00 90.88 136 MET A O 1
ATOM 1120 N N . GLU A 1 137 ? 7.410 -6.121 -13.381 1.00 91.00 137 GLU A N 1
ATOM 1121 C CA . GLU A 1 137 ? 8.139 -6.951 -14.346 1.00 91.00 137 GLU A CA 1
ATOM 1122 C C . GLU A 1 137 ? 9.623 -6.570 -14.424 1.00 91.00 137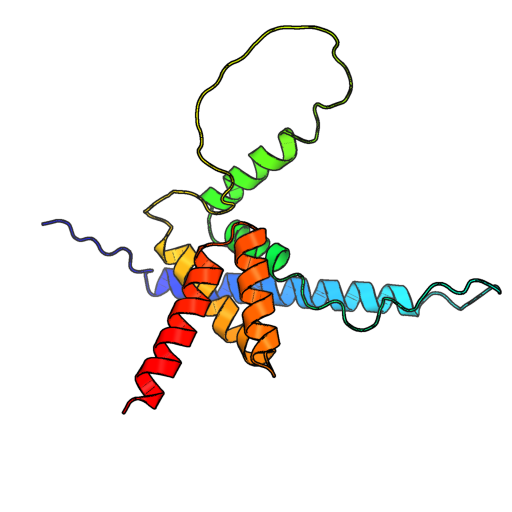 GLU A C 1
ATOM 1124 O O . GLU A 1 137 ? 10.482 -7.431 -14.646 1.00 91.00 137 GLU A O 1
ATOM 1129 N N . TYR A 1 138 ? 9.931 -5.290 -14.213 1.00 92.00 138 TYR A N 1
ATOM 1130 C CA . TYR A 1 138 ? 11.260 -4.710 -14.353 1.00 92.00 138 TYR A CA 1
ATOM 1131 C C . TYR A 1 138 ? 11.714 -4.000 -13.072 1.00 92.00 138 TYR A C 1
ATOM 1133 O O . TYR A 1 138 ? 10.922 -3.631 -12.204 1.00 92.00 138 TYR A O 1
ATOM 1141 N N . VAL A 1 139 ? 13.027 -3.792 -12.945 1.00 90.38 139 VAL A N 1
ATOM 1142 C CA . VAL A 1 139 ? 13.597 -3.048 -11.806 1.00 90.38 139 VAL A CA 1
ATOM 1143 C C . VAL A 1 139 ? 13.148 -1.587 -11.850 1.00 90.38 139 VAL A C 1
ATOM 1145 O O . VAL A 1 139 ? 12.957 -0.968 -10.808 1.00 90.38 139 VAL A O 1
ATOM 1148 N N . GLU A 1 140 ? 12.951 -1.053 -13.049 1.00 93.25 140 GLU A N 1
ATOM 1149 C CA . GLU A 1 140 ? 12.401 0.269 -13.309 1.00 93.25 140 GLU A CA 1
ATOM 1150 C C . GLU A 1 140 ? 11.021 0.440 -12.657 1.00 93.25 140 GLU A C 1
ATOM 1152 O O . GLU A 1 140 ? 10.834 1.419 -11.943 1.00 93.25 140 GLU A O 1
ATOM 1157 N N . ASP A 1 141 ? 10.125 -0.551 -12.762 1.00 91.62 141 ASP A N 1
ATOM 1158 C CA . ASP A 1 141 ? 8.799 -0.508 -12.121 1.00 91.62 141 ASP A CA 1
ATOM 1159 C C . ASP A 1 141 ? 8.920 -0.378 -10.593 1.00 91.62 141 ASP A C 1
ATOM 1161 O O . ASP A 1 141 ? 8.168 0.348 -9.940 1.00 91.62 141 ASP A O 1
ATOM 1165 N N . PHE A 1 142 ? 9.908 -1.064 -10.006 1.00 92.06 142 PHE A N 1
ATOM 1166 C CA . PHE A 1 142 ? 10.206 -0.975 -8.578 1.00 92.06 142 PHE A CA 1
ATOM 1167 C C . PHE A 1 142 ? 10.725 0.408 -8.176 1.00 92.06 142 PHE A C 1
ATOM 1169 O O . PHE A 1 142 ? 10.325 0.944 -7.139 1.00 92.06 142 PHE A O 1
ATOM 1176 N N . VAL A 1 143 ? 11.629 0.982 -8.973 1.00 93.12 143 VAL A N 1
ATOM 1177 C CA . VAL A 1 143 ? 12.194 2.315 -8.724 1.00 93.12 143 VAL A CA 1
ATOM 1178 C C . VAL A 1 143 ? 11.118 3.388 -8.858 1.00 93.12 143 VAL A C 1
ATOM 1180 O O . VAL A 1 143 ? 11.017 4.232 -7.969 1.00 93.12 143 VAL A O 1
ATOM 1183 N N . ASP A 1 144 ? 10.293 3.318 -9.901 1.00 92.75 144 ASP A N 1
ATOM 1184 C CA . ASP A 1 144 ? 9.188 4.249 -10.133 1.00 92.75 144 ASP A CA 1
ATOM 1185 C C . ASP A 1 144 ? 8.198 4.208 -8.963 1.00 92.75 144 ASP A C 1
ATOM 1187 O O . ASP A 1 144 ? 7.912 5.241 -8.359 1.00 92.75 144 ASP A O 1
ATOM 1191 N N . PHE A 1 145 ? 7.793 3.013 -8.519 1.00 93.19 145 PHE A N 1
ATOM 1192 C CA . PHE A 1 145 ? 6.923 2.872 -7.348 1.00 93.19 145 PHE A CA 1
ATOM 1193 C C . PHE A 1 145 ? 7.543 3.441 -6.060 1.00 93.19 145 PHE A C 1
ATOM 1195 O O . PHE A 1 145 ? 6.848 4.023 -5.224 1.00 93.19 145 PHE A O 1
ATOM 1202 N N . LEU A 1 146 ? 8.854 3.266 -5.858 1.00 93.31 146 LEU A N 1
ATOM 1203 C CA . LEU A 1 146 ? 9.551 3.798 -4.684 1.00 93.31 146 LEU A CA 1
ATOM 1204 C C . LEU A 1 146 ? 9.628 5.331 -4.711 1.00 93.31 146 LEU A C 1
ATOM 1206 O O . LEU A 1 146 ? 9.488 5.965 -3.662 1.00 93.31 146 LEU A O 1
ATOM 1210 N N . ILE A 1 147 ? 9.820 5.921 -5.893 1.00 92.38 147 ILE A N 1
ATOM 1211 C CA . ILE A 1 147 ? 9.759 7.372 -6.098 1.00 92.38 147 ILE A CA 1
ATOM 1212 C C . ILE A 1 147 ? 8.339 7.873 -5.825 1.00 92.38 147 ILE A C 1
ATOM 1214 O O . ILE A 1 147 ? 8.178 8.820 -5.056 1.00 92.38 147 ILE A O 1
ATOM 1218 N N . ASP A 1 148 ? 7.316 7.212 -6.364 1.00 91.38 148 ASP A N 1
ATOM 1219 C CA . ASP A 1 148 ? 5.915 7.581 -6.152 1.00 91.38 148 ASP A CA 1
ATOM 1220 C C . ASP A 1 148 ? 5.525 7.527 -4.670 1.00 91.38 148 ASP A C 1
ATOM 1222 O O . ASP A 1 148 ? 4.843 8.421 -4.166 1.00 91.38 148 ASP A O 1
ATOM 1226 N N . ALA A 1 149 ? 5.983 6.512 -3.933 1.00 91.69 149 ALA A N 1
ATOM 1227 C CA . ALA A 1 149 ? 5.740 6.416 -2.496 1.00 91.69 149 ALA A CA 1
ATO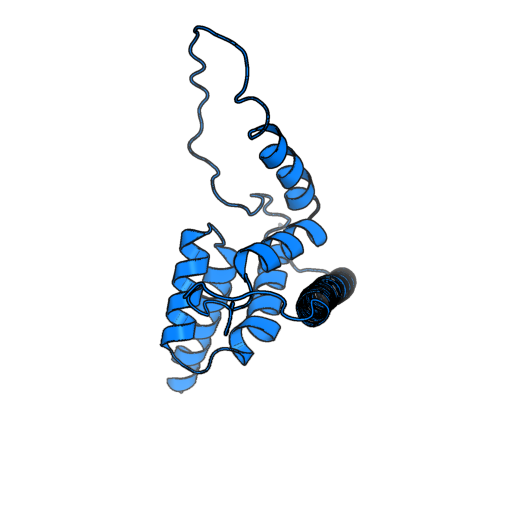M 1228 C C . ALA A 1 149 ? 6.384 7.575 -1.710 1.00 91.69 149 ALA A C 1
ATOM 1230 O O . ALA A 1 149 ? 5.791 8.057 -0.743 1.00 91.69 149 ALA A O 1
ATOM 1231 N N . GLU A 1 150 ? 7.574 8.029 -2.117 1.00 90.25 150 GLU A N 1
ATOM 1232 C CA . GLU A 1 150 ? 8.251 9.181 -1.508 1.00 90.25 150 GLU A CA 1
ATOM 1233 C C . GLU A 1 150 ? 7.544 10.497 -1.851 1.00 90.25 150 GLU A C 1
ATOM 1235 O O . GLU A 1 150 ? 7.269 11.290 -0.955 1.00 90.25 150 GLU A O 1
ATOM 1240 N N . LEU A 1 151 ? 7.216 10.718 -3.129 1.00 89.50 151 LEU A N 1
ATOM 1241 C CA . LEU A 1 151 ? 6.567 11.947 -3.599 1.00 89.50 151 LEU A CA 1
ATOM 1242 C C . LEU A 1 151 ? 5.190 12.166 -2.971 1.00 89.50 151 LEU A C 1
ATOM 1244 O O . LEU A 1 151 ? 4.769 13.309 -2.809 1.00 89.50 151 LEU A O 1
ATOM 1248 N N . ASN A 1 152 ? 4.508 11.081 -2.607 1.00 86.94 152 ASN A N 1
ATOM 1249 C CA . ASN A 1 152 ? 3.168 11.128 -2.036 1.00 86.94 152 ASN A CA 1
ATOM 1250 C C . ASN A 1 152 ? 3.120 10.965 -0.511 1.00 86.94 152 ASN A C 1
ATOM 1252 O O . ASN A 1 152 ? 2.039 10.737 0.048 1.00 86.94 152 ASN A O 1
ATOM 1256 N N . ASP A 1 153 ? 4.273 11.080 0.155 1.00 86.69 153 ASP A N 1
ATOM 1257 C CA . ASP A 1 153 ? 4.410 11.010 1.609 1.00 86.69 153 ASP A CA 1
ATOM 1258 C C . ASP A 1 153 ? 3.817 9.716 2.211 1.00 86.69 153 ASP A C 1
ATOM 1260 O O . ASP A 1 153 ? 3.096 9.743 3.219 1.00 86.69 153 ASP A O 1
ATOM 1264 N N . LEU A 1 154 ? 4.133 8.564 1.599 1.00 89.62 154 LEU A N 1
ATOM 1265 C CA . LEU A 1 154 ? 3.732 7.220 2.045 1.00 89.62 154 LEU A CA 1
ATOM 1266 C C . LEU A 1 154 ? 4.935 6.423 2.592 1.00 89.62 154 LEU A C 1
ATOM 1268 O O . LEU A 1 154 ? 5.351 5.417 1.998 1.00 89.62 154 LEU A O 1
ATOM 1272 N N . PRO A 1 155 ? 5.514 6.830 3.741 1.00 90.12 155 PRO A N 1
ATOM 1273 C CA . PRO A 1 155 ? 6.727 6.221 4.274 1.00 90.12 155 PRO A CA 1
ATOM 1274 C C . PRO A 1 155 ? 6.573 4.728 4.590 1.00 90.12 155 PRO A C 1
ATOM 1276 O O . PRO A 1 155 ? 7.547 3.991 4.448 1.00 90.12 155 PRO A O 1
ATOM 1279 N N . VAL A 1 156 ? 5.394 4.222 4.970 1.00 92.56 156 VAL A N 1
ATOM 1280 C CA . VAL A 1 156 ? 5.221 2.773 5.208 1.00 92.56 156 VAL A CA 1
ATOM 1281 C C . VAL A 1 156 ? 5.335 1.933 3.945 1.00 92.56 156 VAL A C 1
ATOM 1283 O O . VAL A 1 156 ? 5.862 0.822 4.022 1.00 92.56 156 VAL A O 1
ATOM 1286 N N . LEU A 1 157 ? 4.886 2.445 2.792 1.00 93.44 157 LEU A N 1
ATOM 1287 C CA . LEU A 1 157 ? 5.047 1.749 1.515 1.00 93.44 157 LEU A 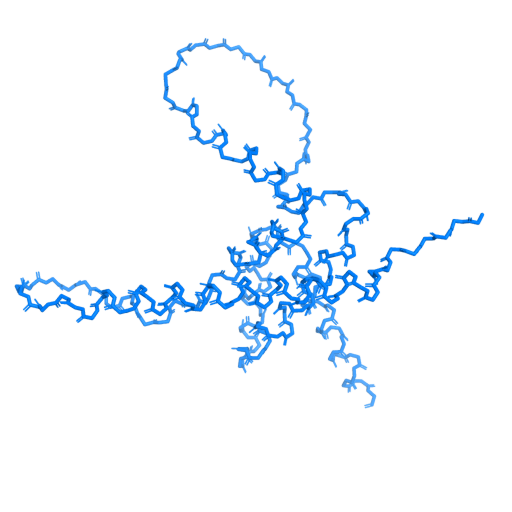CA 1
ATOM 1288 C C . LEU A 1 157 ? 6.513 1.725 1.114 1.00 93.44 157 LEU A C 1
ATOM 1290 O O . LEU A 1 157 ? 7.041 0.648 0.846 1.00 93.44 157 LEU A O 1
ATOM 1294 N N . LYS A 1 158 ? 7.194 2.871 1.196 1.00 93.69 158 LYS A N 1
ATOM 1295 C CA . LYS A 1 158 ? 8.641 2.941 0.978 1.00 93.69 158 LYS A CA 1
ATOM 1296 C C . LYS A 1 158 ? 9.393 1.956 1.880 1.00 93.69 158 LYS A C 1
ATOM 1298 O O . LYS A 1 158 ? 10.159 1.135 1.380 1.00 93.69 158 LYS A O 1
ATOM 1303 N N . ARG A 1 159 ? 9.096 1.934 3.188 1.00 94.12 159 ARG A N 1
ATOM 1304 C CA . ARG A 1 159 ? 9.683 0.966 4.136 1.00 94.12 159 ARG A CA 1
ATOM 1305 C C . ARG A 1 159 ? 9.363 -0.489 3.777 1.00 94.12 159 ARG A C 1
ATOM 1307 O O . ARG A 1 159 ? 10.163 -1.372 4.079 1.00 94.12 159 ARG A O 1
ATOM 1314 N N . ALA A 1 160 ? 8.190 -0.791 3.219 1.00 94.31 160 ALA A N 1
ATOM 1315 C CA . ALA A 1 160 ? 7.849 -2.147 2.777 1.00 94.31 160 ALA A CA 1
ATOM 1316 C C . ALA A 1 160 ? 8.696 -2.568 1.562 1.00 94.31 160 ALA A C 1
ATOM 1318 O O . ALA A 1 160 ? 9.279 -3.653 1.581 1.00 94.31 160 ALA A O 1
ATOM 1319 N N . CYS A 1 161 ? 8.852 -1.681 0.576 1.00 93.62 161 CYS A N 1
ATOM 1320 C CA . CYS A 1 161 ? 9.709 -1.895 -0.593 1.00 93.62 161 CYS A CA 1
ATOM 1321 C C . CYS A 1 161 ? 11.176 -2.086 -0.197 1.00 93.62 161 CYS A C 1
ATOM 1323 O O . CYS A 1 161 ? 11.807 -3.070 -0.575 1.00 93.62 161 CYS A O 1
ATOM 1325 N N . GLU A 1 162 ? 11.722 -1.179 0.615 1.00 92.44 162 GLU A N 1
ATOM 1326 C CA . GLU A 1 162 ? 13.113 -1.241 1.077 1.00 92.44 162 GLU A CA 1
ATOM 1327 C C . GLU A 1 162 ? 13.390 -2.527 1.868 1.00 92.44 162 GLU A C 1
ATOM 1329 O O . GLU A 1 162 ? 14.440 -3.149 1.690 1.00 92.44 162 GLU A O 1
ATOM 1334 N N . ARG A 1 163 ? 12.438 -2.969 2.708 1.00 92.69 163 ARG A N 1
ATOM 1335 C CA . ARG A 1 163 ? 12.529 -4.251 3.426 1.00 92.69 163 ARG A CA 1
ATOM 1336 C C . ARG A 1 163 ? 12.575 -5.435 2.467 1.00 92.69 163 ARG A C 1
ATOM 1338 O O . ARG A 1 163 ? 13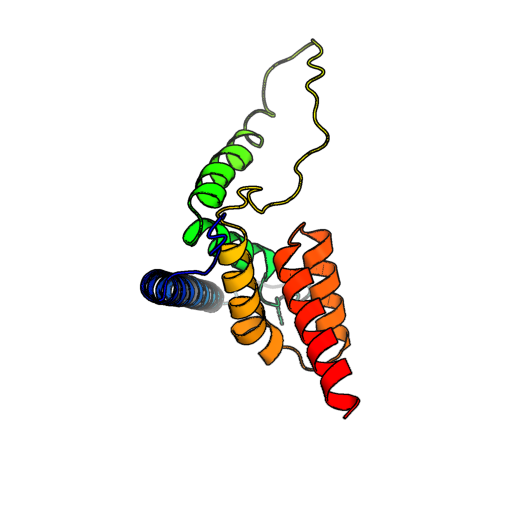.377 -6.340 2.692 1.00 92.69 163 ARG A O 1
ATOM 1345 N N . TYR A 1 164 ? 11.748 -5.427 1.423 1.00 92.31 164 TYR A N 1
ATOM 1346 C CA . TYR A 1 164 ? 11.769 -6.460 0.391 1.00 92.31 164 TYR A CA 1
ATOM 1347 C C . TYR A 1 164 ? 13.117 -6.492 -0.336 1.00 92.31 164 TYR A C 1
ATOM 1349 O O . TYR A 1 164 ? 13.768 -7.533 -0.354 1.00 92.31 164 TYR A O 1
ATOM 1357 N N . LEU A 1 165 ? 13.600 -5.343 -0.822 1.00 89.44 165 LEU A N 1
ATOM 1358 C CA . LEU A 1 165 ? 14.891 -5.241 -1.509 1.00 89.44 165 LEU A CA 1
ATOM 1359 C C . LEU A 1 165 ? 16.048 -5.723 -0.625 1.00 89.44 165 LEU A C 1
ATOM 1361 O O . LEU A 1 165 ? 16.888 -6.507 -1.062 1.00 89.44 165 LEU A O 1
ATOM 1365 N N . CYS A 1 166 ? 16.076 -5.302 0.643 1.00 89.69 166 CYS A N 1
ATOM 1366 C CA . CYS A 1 166 ? 17.049 -5.803 1.610 1.00 89.69 166 CYS A CA 1
ATOM 1367 C C . CYS A 1 166 ? 16.946 -7.325 1.787 1.00 89.69 166 CYS A C 1
ATOM 1369 O O . CYS A 1 166 ? 17.969 -7.994 1.931 1.00 89.69 166 CYS A O 1
ATOM 1371 N N . GLY A 1 167 ? 15.732 -7.878 1.810 1.00 88.00 167 GLY A N 1
ATOM 1372 C CA . GLY A 1 167 ? 15.489 -9.317 1.891 1.00 88.00 167 GLY A CA 1
ATOM 1373 C C . GLY A 1 167 ? 16.089 -10.069 0.706 1.00 88.00 167 GLY A C 1
ATOM 1374 O O . GLY A 1 167 ? 16.867 -11.003 0.911 1.00 88.00 167 GLY A O 1
ATOM 1375 N N . GLU A 1 168 ? 15.811 -9.603 -0.510 1.00 87.69 168 GLU A N 1
ATOM 1376 C CA . GLU A 1 168 ? 16.336 -10.185 -1.746 1.00 87.69 168 GLU A CA 1
ATOM 1377 C C . GLU A 1 168 ? 17.869 -10.118 -1.782 1.00 87.69 168 GLU A C 1
ATOM 1379 O O . GLU A 1 168 ? 18.527 -11.151 -1.915 1.00 87.69 168 GLU A O 1
ATOM 1384 N N . LEU A 1 169 ? 18.465 -8.947 -1.524 1.00 83.81 169 LEU A N 1
ATOM 1385 C CA . LEU A 1 169 ? 19.925 -8.765 -1.515 1.00 83.81 169 LEU A CA 1
ATOM 1386 C C . LEU A 1 169 ? 20.637 -9.662 -0.489 1.00 83.81 169 LEU A C 1
ATOM 1388 O O . LEU A 1 169 ? 21.697 -10.221 -0.773 1.00 83.81 169 LEU A O 1
ATOM 1392 N N . ASN A 1 170 ? 20.054 -9.834 0.700 1.00 81.12 170 ASN A N 1
ATOM 1393 C CA . ASN A 1 170 ? 20.628 -10.681 1.749 1.00 81.12 170 ASN A CA 1
ATOM 1394 C C . ASN A 1 170 ? 20.388 -12.183 1.523 1.00 81.12 170 ASN A C 1
ATOM 1396 O O . ASN A 1 170 ? 21.069 -13.010 2.137 1.00 81.12 170 ASN A O 1
ATOM 1400 N N . SER A 1 171 ? 19.415 -12.548 0.688 1.00 73.25 171 SER A N 1
ATOM 1401 C CA . SER A 1 171 ? 19.153 -13.939 0.306 1.00 73.25 171 SER A CA 1
ATOM 1402 C C . SER A 1 171 ? 20.081 -14.411 -0.817 1.00 73.25 171 SER A C 1
ATOM 1404 O O . SER A 1 171 ? 20.564 -15.536 -0.763 1.00 73.25 171 SER A O 1
ATOM 1406 N N . VAL A 1 172 ? 20.415 -13.522 -1.760 1.00 59.50 172 VAL A N 1
ATOM 1407 C CA . VAL A 1 172 ? 21.343 -13.777 -2.878 1.00 59.50 172 VAL A CA 1
ATOM 1408 C C . VAL A 1 172 ? 22.804 -13.878 -2.407 1.00 59.50 172 VAL A C 1
ATOM 1410 O O . VAL A 1 172 ? 23.645 -14.458 -3.088 1.00 59.50 172 VAL A O 1
ATOM 1413 N N . GLY A 1 173 ? 23.118 -13.353 -1.219 1.00 51.53 173 GLY A N 1
ATOM 1414 C CA . GLY A 1 173 ? 24.438 -13.452 -0.588 1.00 51.53 173 GLY A CA 1
ATOM 1415 C C . GLY A 1 173 ? 24.723 -14.753 0.180 1.00 51.53 173 GLY A C 1
ATOM 1416 O O . GLY A 1 173 ? 25.737 -14.801 0.880 1.00 51.53 173 GLY A O 1
ATOM 1417 N N . ARG A 1 174 ? 23.852 -15.773 0.110 1.00 48.69 174 ARG A N 1
ATOM 1418 C CA . ARG A 1 174 ? 24.059 -17.097 0.732 1.00 48.69 174 ARG A CA 1
ATOM 1419 C C . ARG A 1 174 ? 24.231 -18.211 -0.286 1.00 48.69 174 ARG A C 1
ATOM 1421 O O . ARG A 1 174 ? 23.507 -18.199 -1.301 1.00 48.69 174 ARG A O 1
#

pLDDT: mean 72.32, std 21.75, range [31.92, 95.75]

Secondary structure (DSSP, 8-state):
------PPPHHHHHHHHHHHHHHHHHHHHHHHHHHHHHHSS-------------S-----HHHHHHHHHHHH-HHHHHHHHHHHHHTT--SS----------------SS---TTTHHHHHHHHHHHIIIIIGGG--SHHHHHHHHHHHHHTT-HHHHHHHHHHHHHHHHHHT-

Sequence (174 aa):
MRDENGKVSRKEKVDIEKKFAEVMDQERERMTETNCLRVIEPSLRRGSSQTLMSLNHAPDHEHLFKKLLISCCESCERRRCSFVYDCRTEEESEEVEETDSSDGEEKRFECNDIQKEHVHDMLANMYFNKIVLPDMEYVEDFVDFLIDAELNDLPVLKRACERYLCGELNSVGR

Organism: Parelaphostrongylus tenuis (NCBI:txid148309)

Radius of gyration: 20.89 Å; chains: 1; bounding box: 46×59×69 Å

Foldseek 3Di:
DDPPCLDQDPVLLVVLVVLLVVLVVVVVVVVVVVVVVVVPDDDDDDDDPPPPPPPDPDPPLLVSLLVSLLSSPVQLVVVVVVVVVVVPPPDDDDDDDDDPDDDPDDPASDDPPPSCVSVSLSSLLCCCVPPQVVPDPDVVSLVVVLVVCVVNNNVSNNVNSVVVVVVVVVVVVD